Protein AF-D8J6V4-F1 (afdb_monomer_lite)

Foldseek 3Di:
DDFDADPPVPRGDTDNALVVSVVCQQPPAFWDADQLPRDTFRDDQRNLCCPPVVDDPVSCCVRVVDDPVNNVVSVVSNVVSVVRVVVVVVVVPPD

Structure (mmCIF, N/CA/C/O backbone):
data_AF-D8J6V4-F1
#
_entry.id   AF-D8J6V4-F1
#
loop_
_atom_site.group_PDB
_atom_site.id
_atom_site.type_symbol
_atom_site.label_atom_id
_atom_site.label_alt_id
_atom_site.label_comp_id
_atom_site.label_asym_id
_atom_site.label_entity_id
_atom_site.label_seq_id
_atom_site.pdbx_PDB_ins_code
_atom_site.Cartn_x
_atom_site.Cartn_y
_atom_site.Cartn_z
_atom_site.occupancy
_atom_site.B_iso_or_equiv
_atom_site.auth_seq_id
_atom_site.auth_comp_id
_atom_site.auth_asym_id
_atom_site.auth_atom_id
_atom_site.pdbx_PDB_model_num
ATOM 1 N N . MET A 1 1 ? 19.505 -10.746 -12.629 1.00 47.38 1 MET A N 1
ATOM 2 C CA . MET A 1 1 ? 19.061 -9.766 -11.619 1.00 47.38 1 MET A CA 1
ATOM 3 C C . MET A 1 1 ? 17.558 -9.906 -11.496 1.00 47.38 1 MET A C 1
ATOM 5 O O . MET A 1 1 ? 16.893 -9.880 -12.521 1.00 47.38 1 MET A O 1
ATOM 9 N N . THR A 1 2 ? 17.036 -10.168 -10.302 1.00 62.94 2 THR A N 1
ATOM 10 C CA . THR A 1 2 ? 15.587 -10.149 -10.052 1.00 62.94 2 THR A CA 1
ATOM 11 C C . THR A 1 2 ? 15.179 -8.698 -9.813 1.00 62.94 2 THR A C 1
ATOM 13 O O . THR A 1 2 ? 15.545 -8.145 -8.780 1.00 62.94 2 THR A O 1
ATOM 16 N N . GLY A 1 3 ? 14.519 -8.079 -10.793 1.00 86.38 3 GLY A N 1
ATOM 17 C CA . GLY A 1 3 ? 13.988 -6.717 -10.683 1.00 86.38 3 GLY A CA 1
ATOM 18 C C . GLY A 1 3 ? 12.654 -6.658 -9.932 1.00 86.38 3 GLY A C 1
ATOM 19 O O . GLY A 1 3 ? 12.101 -7.685 -9.533 1.00 86.38 3 GLY A O 1
ATOM 20 N N . TRP A 1 4 ? 12.140 -5.444 -9.756 1.00 94.69 4 TRP A N 1
ATOM 21 C CA . TRP A 1 4 ? 10.845 -5.145 -9.146 1.00 94.69 4 TRP A CA 1
ATOM 22 C C . TRP A 1 4 ? 9.762 -5.058 -10.217 1.00 94.69 4 TRP A C 1
ATOM 24 O O . TRP A 1 4 ? 9.780 -4.139 -11.026 1.00 94.69 4 TRP A O 1
ATOM 34 N N . GLU A 1 5 ? 8.817 -5.995 -10.231 1.00 95.50 5 GLU A N 1
ATOM 35 C CA . GLU A 1 5 ? 7.738 -6.038 -11.227 1.00 95.50 5 GLU A CA 1
ATOM 36 C C . GLU A 1 5 ? 6.448 -5.384 -10.711 1.00 95.50 5 GLU A C 1
ATOM 38 O O . GLU A 1 5 ? 6.006 -5.636 -9.584 1.00 95.50 5 GLU A O 1
ATOM 43 N N . CYS A 1 6 ? 5.814 -4.559 -11.546 1.00 96.25 6 CYS A N 1
ATOM 44 C CA . CYS A 1 6 ? 4.497 -4.001 -11.274 1.00 96.25 6 CYS A CA 1
ATOM 45 C C . CYS A 1 6 ? 3.400 -5.039 -11.526 1.00 96.25 6 CYS A C 1
ATOM 47 O O . CYS A 1 6 ? 3.112 -5.399 -12.664 1.00 96.25 6 CYS A O 1
ATOM 49 N N . ALA A 1 7 ? 2.745 -5.478 -10.451 1.00 92.81 7 ALA A N 1
ATOM 50 C CA . ALA A 1 7 ? 1.670 -6.468 -10.508 1.00 92.81 7 ALA A CA 1
ATOM 51 C C . ALA A 1 7 ? 0.251 -5.862 -10.559 1.00 92.81 7 ALA A C 1
ATOM 53 O O . ALA A 1 7 ? -0.722 -6.609 -10.466 1.00 92.81 7 ALA A O 1
ATOM 54 N N . ILE A 1 8 ? 0.113 -4.533 -10.674 1.00 94.50 8 ILE A N 1
ATOM 55 C CA . ILE A 1 8 ? -1.200 -3.875 -10.799 1.00 94.50 8 ILE A CA 1
ATOM 56 C C . ILE A 1 8 ? -1.799 -4.257 -12.151 1.00 94.50 8 ILE A C 1
ATOM 58 O O . ILE A 1 8 ? -1.157 -4.038 -13.175 1.00 94.50 8 ILE A O 1
ATOM 62 N N . ASP A 1 9 ? -2.982 -4.874 -12.145 1.00 92.06 9 ASP A N 1
ATOM 63 C CA . ASP A 1 9 ? -3.756 -5.252 -13.337 1.00 92.06 9 ASP A CA 1
ATOM 64 C C . ASP A 1 9 ? -2.953 -5.940 -14.459 1.00 92.06 9 ASP A C 1
ATOM 66 O O . ASP A 1 9 ? -3.241 -5.795 -15.646 1.00 92.06 9 ASP A O 1
ATOM 70 N N . GLY A 1 10 ? -1.930 -6.719 -14.091 1.00 92.31 10 GLY A N 1
ATOM 71 C CA . GLY A 1 10 ? -1.075 -7.418 -15.055 1.00 92.31 10 GLY A CA 1
ATOM 72 C C . GLY A 1 10 ? -0.120 -6.512 -15.843 1.00 92.31 10 GLY A C 1
ATOM 73 O O . GLY A 1 10 ? 0.319 -6.902 -16.921 1.00 92.31 10 GLY A O 1
ATOM 74 N N . CYS A 1 11 ? 0.212 -5.327 -15.321 1.00 96.12 11 CYS A N 1
ATOM 75 C CA . CYS A 1 11 ? 1.108 -4.351 -15.949 1.00 96.12 11 CYS A CA 1
ATOM 76 C C . CYS A 1 11 ? 2.466 -4.941 -16.371 1.00 96.12 11 CYS A C 1
ATOM 78 O O . CYS A 1 11 ? 2.917 -4.705 -17.490 1.00 96.12 11 CYS A O 1
ATOM 80 N N . GLY A 1 12 ? 3.127 -5.702 -15.496 1.00 94.56 12 GLY A N 1
ATOM 81 C CA . GLY A 1 12 ? 4.332 -6.476 -15.817 1.00 94.56 12 GLY A CA 1
ATOM 82 C C . GLY A 1 12 ? 5.608 -5.662 -16.065 1.00 94.56 12 GLY A C 1
ATOM 83 O O . GLY A 1 12 ? 6.645 -6.237 -16.389 1.00 94.56 12 GLY A O 1
ATOM 84 N N . VAL A 1 13 ? 5.576 -4.331 -15.925 1.00 95.44 13 VAL A N 1
ATOM 85 C CA . VAL A 1 13 ? 6.772 -3.489 -16.090 1.00 95.44 13 VAL A CA 1
ATOM 86 C C . VAL A 1 13 ? 7.742 -3.737 -14.936 1.00 95.44 13 VAL A C 1
ATOM 88 O O . VAL A 1 13 ? 7.347 -3.716 -13.769 1.00 95.44 13 VAL A O 1
ATOM 91 N N . THR A 1 14 ? 9.015 -3.961 -15.263 1.00 96.38 14 THR A N 1
ATOM 92 C CA . THR A 1 14 ? 10.079 -4.254 -14.297 1.00 96.38 14 THR A CA 1
ATOM 93 C C . THR A 1 14 ? 11.028 -3.076 -14.108 1.00 96.38 14 THR A C 1
ATOM 95 O O . THR A 1 14 ? 11.440 -2.460 -15.089 1.00 96.38 14 THR A O 1
ATOM 98 N N . PHE A 1 15 ? 11.450 -2.845 -12.869 1.00 95.19 15 PHE A N 1
ATOM 99 C CA . PHE A 1 15 ? 12.354 -1.770 -12.462 1.00 95.19 15 PHE A CA 1
ATOM 100 C C . PHE A 1 15 ? 13.563 -2.314 -11.700 1.00 95.19 15 PHE A C 1
ATOM 102 O O . PHE A 1 15 ? 13.531 -3.431 -11.171 1.00 95.19 15 PHE A O 1
ATOM 109 N N . GLU A 1 16 ? 14.633 -1.527 -11.626 1.00 93.00 16 GLU A N 1
ATOM 110 C CA . GLU A 1 16 ? 15.843 -1.918 -10.895 1.00 93.00 16 GLU A CA 1
ATOM 111 C C . GLU A 1 16 ? 15.709 -1.634 -9.395 1.00 93.00 16 GLU A C 1
ATOM 113 O O . GLU A 1 16 ? 16.299 -2.341 -8.575 1.00 93.00 16 GLU A O 1
ATOM 118 N N . SER A 1 17 ? 14.864 -0.667 -9.025 1.00 92.88 17 SER A N 1
ATOM 119 C CA . SER A 1 17 ? 14.630 -0.262 -7.637 1.00 92.88 17 SER A CA 1
ATOM 120 C C . SER A 1 17 ? 13.150 -0.264 -7.240 1.00 92.88 17 SER A C 1
ATOM 122 O O . SER A 1 17 ? 12.241 -0.185 -8.073 1.00 92.88 17 SER A O 1
ATOM 124 N N . ALA A 1 18 ? 12.901 -0.351 -5.931 1.00 94.69 18 ALA A N 1
ATOM 125 C CA . ALA A 1 18 ? 11.552 -0.256 -5.382 1.00 94.69 18 ALA A CA 1
ATOM 126 C C . ALA A 1 18 ? 10.996 1.172 -5.523 1.00 94.69 18 ALA A C 1
ATOM 128 O O . ALA A 1 18 ? 9.797 1.358 -5.716 1.00 94.69 18 ALA A O 1
ATOM 129 N N . GLU A 1 19 ? 11.862 2.181 -5.460 1.00 94.81 19 GLU A N 1
ATOM 130 C CA . GLU A 1 19 ? 11.550 3.594 -5.645 1.00 94.81 19 GLU A CA 1
ATOM 131 C C . GLU A 1 19 ? 10.980 3.863 -7.037 1.00 94.81 19 GLU A C 1
ATOM 133 O O . GLU A 1 19 ? 9.929 4.495 -7.153 1.00 94.81 19 GLU A O 1
ATOM 138 N N . GLU A 1 20 ? 11.632 3.344 -8.080 1.00 95.50 20 GLU A N 1
ATOM 139 C CA . GLU A 1 20 ? 11.164 3.444 -9.466 1.00 95.50 20 GLU A CA 1
ATOM 140 C C . GLU A 1 20 ? 9.816 2.748 -9.658 1.00 95.50 20 GLU A C 1
ATOM 142 O O . GLU A 1 20 ? 8.898 3.339 -10.230 1.00 95.50 20 GLU A O 1
ATOM 147 N N . LEU A 1 21 ? 9.657 1.538 -9.107 1.00 96.44 21 LEU A N 1
ATOM 148 C CA . LEU A 1 21 ? 8.375 0.835 -9.121 1.00 96.44 21 LEU A CA 1
ATOM 149 C C . LEU A 1 21 ? 7.271 1.687 -8.475 1.00 96.44 21 LEU A C 1
ATOM 151 O O . LEU A 1 21 ? 6.188 1.830 -9.037 1.00 96.44 21 LEU A O 1
ATOM 155 N N . ILE A 1 22 ? 7.525 2.275 -7.304 1.00 95.88 22 ILE A N 1
ATOM 156 C CA . ILE A 1 22 ? 6.535 3.100 -6.598 1.00 95.88 22 ILE A CA 1
ATOM 157 C C . ILE A 1 22 ? 6.225 4.384 -7.374 1.00 95.88 22 ILE A C 1
ATOM 159 O O . ILE A 1 22 ? 5.071 4.815 -7.394 1.00 95.88 22 ILE A O 1
ATOM 163 N N . ALA A 1 23 ? 7.224 5.016 -7.992 1.00 96.56 23 ALA A N 1
ATOM 164 C CA . ALA A 1 23 ? 7.016 6.195 -8.828 1.00 96.56 23 ALA A CA 1
ATOM 165 C C . ALA A 1 23 ? 6.110 5.867 -10.023 1.00 96.56 23 ALA A C 1
ATOM 167 O O . ALA A 1 23 ? 5.143 6.588 -10.265 1.00 96.56 23 ALA A O 1
ATOM 168 N N . HIS A 1 24 ? 6.353 4.734 -10.686 1.00 96.94 24 HIS A N 1
ATOM 169 C CA . HIS A 1 24 ? 5.494 4.218 -11.749 1.00 96.94 24 HIS A CA 1
ATOM 170 C C . HIS A 1 24 ? 4.057 3.972 -11.267 1.00 96.94 24 HIS A C 1
ATOM 172 O O . HIS A 1 24 ? 3.116 4.454 -11.890 1.00 96.94 24 HIS A O 1
ATOM 178 N N . GLN A 1 25 ? 3.866 3.301 -10.125 1.00 96.75 25 GLN A N 1
ATOM 179 C CA . GLN A 1 25 ? 2.528 3.043 -9.567 1.00 96.75 25 GLN A CA 1
ATOM 180 C C . GLN A 1 25 ? 1.727 4.327 -9.310 1.00 96.75 25 GLN A C 1
ATOM 182 O O . GLN A 1 25 ? 0.516 4.344 -9.490 1.00 96.75 25 GLN A O 1
ATOM 187 N N . LYS A 1 26 ? 2.398 5.413 -8.909 1.00 95.94 26 LYS A N 1
ATOM 188 C CA . LYS A 1 26 ? 1.756 6.708 -8.641 1.00 95.94 26 LYS A CA 1
ATOM 189 C C . LYS A 1 26 ? 1.407 7.510 -9.894 1.00 95.94 26 LYS A C 1
ATOM 191 O O . LYS A 1 26 ? 0.526 8.359 -9.810 1.00 95.94 26 LYS A O 1
ATOM 196 N N . GLY A 1 27 ? 2.145 7.318 -10.986 1.00 95.69 27 GLY A N 1
ATOM 197 C CA . GLY A 1 27 ? 2.001 8.113 -12.209 1.00 95.69 27 GLY A CA 1
ATOM 198 C C . GLY A 1 27 ? 1.171 7.436 -13.296 1.00 95.69 27 GLY A C 1
ATOM 199 O O . GLY A 1 27 ? 0.447 8.116 -14.015 1.00 95.69 27 GLY A O 1
ATOM 200 N N . GLU A 1 28 ? 1.259 6.110 -13.396 1.00 96.31 28 GLU A N 1
ATOM 201 C CA . GLU A 1 28 ? 0.788 5.364 -14.571 1.00 96.31 28 GLU A CA 1
ATOM 202 C C . GLU A 1 28 ? -0.475 4.534 -14.314 1.00 96.31 28 GLU A C 1
ATOM 204 O O . GLU A 1 28 ? -1.076 4.025 -15.257 1.00 96.31 28 GLU A O 1
ATOM 209 N N . HIS A 1 29 ? -0.896 4.399 -13.052 1.00 95.62 29 HIS A N 1
ATOM 210 C CA . HIS A 1 29 ? -2.095 3.650 -12.674 1.00 95.62 29 HIS A CA 1
ATOM 211 C C . HIS A 1 29 ? -3.138 4.567 -12.056 1.00 95.62 29 HIS A C 1
ATOM 213 O O . HIS A 1 29 ? -2.814 5.521 -11.343 1.00 95.62 29 HIS A O 1
ATOM 219 N N . ALA A 1 30 ? -4.407 4.263 -12.323 1.00 92.62 30 ALA A N 1
ATOM 220 C CA . ALA A 1 30 ? -5.502 4.956 -11.669 1.00 92.62 30 ALA A CA 1
ATOM 221 C C . ALA A 1 30 ? -5.439 4.704 -10.156 1.00 92.62 30 ALA A C 1
ATOM 223 O O . ALA A 1 30 ? -5.202 3.583 -9.705 1.00 92.62 30 ALA A O 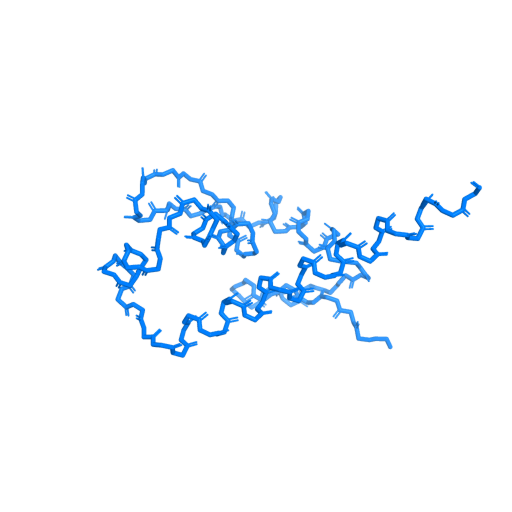1
ATOM 224 N N . GLY A 1 31 ? -5.652 5.756 -9.368 1.00 91.75 31 GLY A N 1
ATOM 225 C CA . GLY A 1 31 ? -5.874 5.590 -7.938 1.00 91.7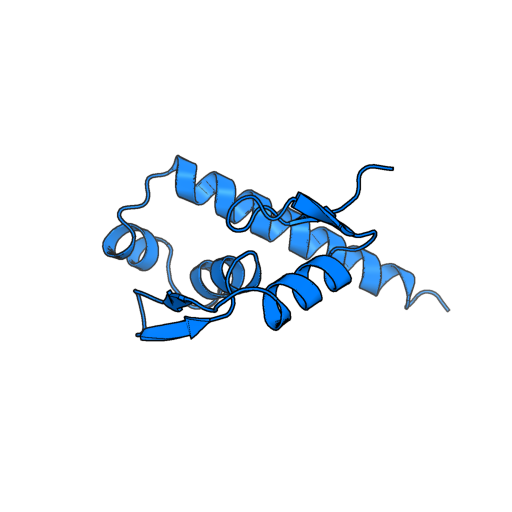5 31 GLY A CA 1
ATOM 226 C C . GLY A 1 31 ? -7.187 4.860 -7.666 1.00 91.75 31 GLY A C 1
ATOM 227 O O . GLY A 1 31 ? -8.074 4.793 -8.519 1.00 91.75 31 GLY A O 1
ATOM 228 N N . HIS A 1 32 ? -7.328 4.343 -6.453 1.00 91.25 32 HIS A N 1
ATOM 229 C CA . HIS A 1 32 ? -8.576 3.777 -5.970 1.00 91.25 32 HIS A CA 1
ATOM 230 C C . HIS A 1 32 ? -9.031 4.487 -4.694 1.00 91.25 32 HIS A C 1
ATOM 232 O O . HIS A 1 32 ? -8.234 5.013 -3.914 1.00 91.25 32 HIS A O 1
ATOM 238 N N . GLU A 1 33 ? -10.333 4.448 -4.432 1.00 96.75 33 GLU A N 1
ATOM 239 C CA . GLU A 1 33 ? -10.891 4.949 -3.182 1.00 96.75 33 GLU A CA 1
ATOM 240 C C . GLU A 1 33 ? -10.614 3.958 -2.041 1.00 96.75 33 GLU A C 1
ATOM 242 O O . GLU A 1 33 ? -10.877 2.751 -2.144 1.00 96.75 33 GLU A O 1
ATOM 247 N N . CYS A 1 34 ? -10.061 4.437 -0.929 1.00 97.75 34 CYS A N 1
ATOM 248 C CA . CYS A 1 34 ? -9.945 3.637 0.280 1.00 97.75 34 CYS A CA 1
ATOM 249 C C . CYS A 1 34 ? -11.334 3.427 0.888 1.00 97.75 34 CYS A C 1
ATOM 251 O O . CYS A 1 34 ? -11.919 4.348 1.447 1.00 97.75 34 CYS A O 1
ATOM 253 N N . ARG A 1 35 ? -11.840 2.191 0.893 1.00 96.62 35 ARG A N 1
ATOM 254 C CA . ARG A 1 35 ? -13.179 1.876 1.419 1.00 96.62 35 ARG A CA 1
ATOM 255 C C . ARG A 1 35 ? -13.330 2.113 2.934 1.00 96.62 35 ARG A C 1
ATOM 257 O O . ARG A 1 35 ? -14.440 2.023 3.449 1.00 96.62 35 ARG A O 1
ATOM 264 N N . VAL A 1 36 ? -12.234 2.361 3.667 1.00 96.88 36 VAL A N 1
ATOM 265 C CA . VAL A 1 36 ? -12.281 2.656 5.115 1.00 96.88 36 VAL A CA 1
ATOM 266 C C . VAL A 1 36 ? -12.572 4.132 5.387 1.00 96.88 36 VAL A C 1
ATOM 268 O O . VAL A 1 36 ? -13.317 4.431 6.317 1.00 96.88 36 VAL A O 1
ATOM 271 N N . CYS A 1 37 ? -11.982 5.050 4.615 1.00 97.62 37 CYS A N 1
ATOM 272 C CA . CYS A 1 37 ? -12.049 6.494 4.880 1.00 97.62 37 CYS A CA 1
ATOM 273 C C . CYS A 1 37 ? -12.474 7.361 3.683 1.00 97.62 37 CYS A C 1
ATOM 275 O O . CYS A 1 37 ? -12.656 8.561 3.859 1.00 97.62 37 CYS A O 1
ATOM 277 N N . GLY A 1 38 ? -12.639 6.784 2.493 1.00 96.75 38 GLY A N 1
ATOM 278 C CA . GLY A 1 38 ? -13.105 7.467 1.282 1.00 96.75 38 GLY A CA 1
ATOM 279 C C . GLY A 1 38 ? -12.053 8.309 0.555 1.00 96.75 38 GLY A C 1
ATOM 280 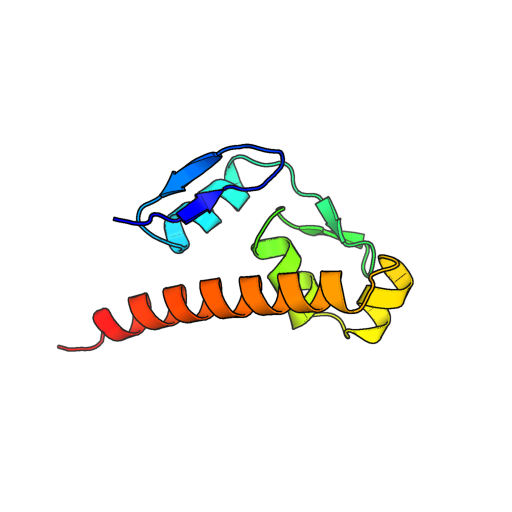O O . GLY A 1 38 ? -12.389 9.008 -0.393 1.00 96.75 38 GLY A O 1
ATOM 281 N N . VAL A 1 39 ? -10.786 8.292 0.987 1.00 97.19 39 VAL A N 1
ATOM 2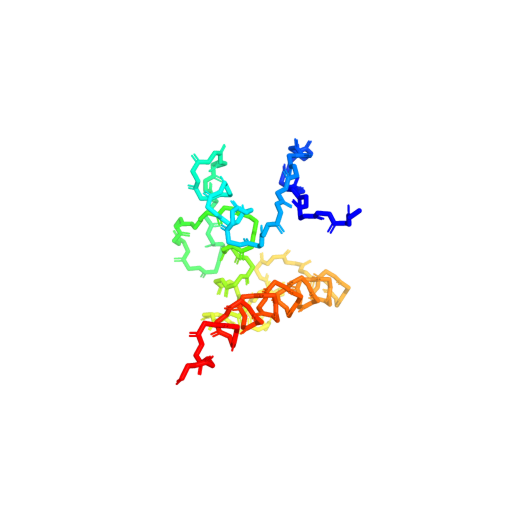82 C CA . VAL A 1 39 ? -9.723 9.051 0.307 1.00 97.19 39 VAL A CA 1
ATOM 283 C C . VAL A 1 39 ? -9.226 8.303 -0.930 1.00 97.19 39 VAL A C 1
ATOM 285 O O . VAL A 1 39 ? -9.039 7.085 -0.884 1.00 97.19 39 VAL A O 1
ATOM 288 N N . GLU A 1 40 ? -8.989 9.026 -2.024 1.00 97.56 40 GLU A N 1
ATOM 289 C CA . GLU A 1 40 ? -8.313 8.477 -3.200 1.00 97.56 40 GLU A CA 1
ATOM 290 C C . GLU A 1 40 ? -6.824 8.269 -2.905 1.00 97.56 40 GLU A C 1
ATOM 292 O O . GLU A 1 40 ? -6.115 9.183 -2.473 1.00 97.56 40 GLU A O 1
ATOM 297 N N . VAL A 1 41 ? -6.344 7.050 -3.138 1.00 96.12 41 VAL A N 1
ATOM 298 C CA . VAL A 1 41 ? -4.941 6.660 -2.981 1.00 96.12 41 VAL A CA 1
ATOM 299 C C . VAL A 1 41 ? -4.437 6.003 -4.261 1.00 96.12 41 VAL A C 1
ATOM 301 O O . VAL A 1 41 ? -5.196 5.288 -4.909 1.00 96.12 41 VAL A O 1
ATOM 304 N N . PRO A 1 42 ? -3.161 6.193 -4.638 1.00 96.44 42 PRO A N 1
ATOM 305 C CA . PRO A 1 42 ? -2.583 5.440 -5.744 1.00 96.44 42 PRO A CA 1
ATOM 306 C C . PRO A 1 42 ? -2.633 3.934 -5.474 1.00 96.44 42 PRO A C 1
ATOM 308 O O . PRO A 1 42 ? -2.434 3.504 -4.331 1.00 96.44 42 PRO A O 1
ATOM 311 N N . ASP A 1 43 ? -2.865 3.144 -6.519 1.00 95.06 43 ASP A N 1
ATOM 312 C CA . ASP A 1 43 ? -2.937 1.690 -6.403 1.00 95.06 43 ASP A CA 1
ATOM 313 C C . ASP A 1 43 ? -1.548 1.054 -6.179 1.00 95.06 43 ASP A C 1
ATOM 315 O O . ASP A 1 43 ? -0.504 1.708 -6.257 1.00 95.06 43 ASP A O 1
ATOM 319 N N . GLY A 1 44 ? -1.519 -0.231 -5.837 1.00 95.06 44 GLY A N 1
ATOM 320 C CA . GLY A 1 44 ? -0.313 -0.997 -5.552 1.00 95.06 44 GLY A CA 1
ATOM 321 C C . GLY A 1 44 ? 0.219 -0.785 -4.137 1.00 95.06 44 GLY A C 1
ATOM 322 O O . GLY A 1 44 ? -0.504 -0.868 -3.141 1.00 95.06 44 GLY A O 1
ATOM 323 N N . TYR A 1 45 ? 1.529 -0.568 -4.016 1.00 96.19 45 TYR A N 1
ATOM 324 C CA . TYR A 1 45 ? 2.177 -0.412 -2.714 1.00 96.19 45 TYR A CA 1
ATOM 325 C C . TYR A 1 45 ? 1.662 0.799 -1.910 1.00 96.19 45 TYR A C 1
ATOM 327 O O . TYR A 1 45 ? 1.438 0.631 -0.706 1.00 96.19 45 TYR A O 1
ATOM 335 N N . PRO A 1 46 ? 1.435 1.994 -2.500 1.00 96.12 46 PRO A N 1
ATOM 336 C CA . PRO A 1 46 ? 0.878 3.137 -1.776 1.00 96.12 46 PRO A CA 1
ATOM 337 C C . PRO A 1 46 ? -0.452 2.826 -1.076 1.00 96.12 46 PRO A C 1
ATOM 339 O O . PRO A 1 46 ? -0.596 3.160 0.103 1.00 96.12 46 PRO A O 1
ATOM 342 N N . ALA A 1 47 ? -1.366 2.125 -1.750 1.00 96.12 47 ALA A N 1
ATOM 343 C CA . ALA A 1 47 ? -2.628 1.655 -1.189 1.00 96.12 47 ALA A CA 1
ATOM 344 C C . ALA A 1 47 ? -2.441 0.698 -0.003 1.00 96.12 47 ALA A C 1
ATOM 346 O O . ALA A 1 47 ? -3.061 0.872 1.048 1.00 96.12 47 ALA A O 1
ATOM 347 N N . ILE A 1 48 ? -1.554 -0.295 -0.134 1.00 95.88 48 ILE A N 1
ATOM 348 C CA . ILE A 1 48 ? -1.246 -1.240 0.953 1.00 95.88 48 ILE A CA 1
ATOM 349 C C . ILE A 1 48 ? -0.647 -0.494 2.151 1.00 95.88 48 ILE A C 1
ATOM 351 O O . ILE A 1 48 ? -1.071 -0.697 3.288 1.00 95.88 48 ILE A O 1
ATOM 355 N N . ARG A 1 49 ? 0.313 0.403 1.911 1.00 96.56 49 ARG A N 1
ATOM 356 C CA . ARG A 1 49 ? 0.949 1.205 2.962 1.00 96.56 49 ARG A CA 1
ATOM 357 C C . ARG A 1 49 ? -0.066 2.090 3.686 1.00 96.56 49 ARG A C 1
ATOM 359 O O . ARG A 1 49 ? -0.011 2.167 4.908 1.00 96.56 49 ARG A O 1
ATOM 366 N N . HIS A 1 50 ? -0.990 2.721 2.960 1.00 97.38 50 HIS A N 1
ATOM 367 C CA . HIS A 1 50 ? -2.088 3.489 3.550 1.00 97.38 50 HIS A CA 1
ATOM 368 C C . HIS A 1 50 ? -2.979 2.593 4.421 1.00 97.38 50 HIS A C 1
ATOM 370 O O . HIS A 1 50 ? -3.157 2.856 5.608 1.00 97.38 50 HIS A O 1
ATOM 376 N N . ALA A 1 51 ? -3.471 1.481 3.867 1.00 96.19 51 ALA A N 1
ATOM 377 C CA . ALA A 1 51 ? -4.400 0.587 4.553 1.00 96.19 51 ALA A CA 1
ATOM 378 C C . ALA A 1 51 ? -3.852 0.023 5.875 1.00 96.19 51 ALA A C 1
ATOM 380 O O . ALA A 1 51 ? -4.595 -0.083 6.846 1.00 96.19 51 ALA A O 1
ATOM 381 N N . PHE A 1 52 ? -2.565 -0.330 5.918 1.00 95.62 52 PHE A N 1
ATOM 382 C CA . PHE A 1 52 ? -1.928 -0.938 7.093 1.00 95.62 52 PHE A CA 1
ATOM 383 C C . PHE A 1 52 ? -1.193 0.061 7.999 1.00 95.62 52 PHE A C 1
ATOM 385 O O . PHE A 1 52 ? -0.841 -0.295 9.121 1.00 95.62 52 PHE A O 1
ATOM 392 N N . GLY A 1 53 ? -0.941 1.283 7.525 1.00 95.50 53 GLY A N 1
ATOM 393 C CA . GLY A 1 53 ? -0.303 2.347 8.303 1.00 95.50 53 GLY A CA 1
ATOM 394 C C . GLY A 1 53 ? -1.294 3.309 8.958 1.00 95.50 53 GLY A C 1
ATOM 395 O O . GLY A 1 53 ? -1.003 3.843 10.024 1.00 95.50 53 GLY A O 1
ATOM 396 N N . GLU A 1 54 ? -2.457 3.525 8.340 1.00 97.25 54 GLU A N 1
ATOM 397 C CA . GLU A 1 54 ? -3.443 4.520 8.788 1.00 97.25 54 GLU A CA 1
ATOM 398 C C . GLU A 1 54 ? -4.710 3.890 9.377 1.00 97.25 54 GLU A C 1
ATOM 400 O O . GLU A 1 54 ? -5.425 4.548 10.133 1.00 97.25 54 GLU A O 1
ATOM 405 N N . HIS A 1 55 ? -4.968 2.607 9.099 1.00 97.31 55 HIS A N 1
ATOM 406 C CA . HIS A 1 55 ? -6.127 1.884 9.624 1.00 97.31 55 HIS A CA 1
ATOM 407 C C . HIS A 1 55 ? -5.717 0.635 10.392 1.00 97.31 55 HIS A C 1
ATOM 409 O O . HIS A 1 55 ? -4.657 0.043 10.196 1.00 97.31 55 HIS A O 1
ATOM 415 N N . THR A 1 56 ? -6.603 0.189 11.276 1.00 95.50 56 THR A N 1
ATOM 416 C CA . THR A 1 56 ? -6.410 -1.070 11.994 1.00 95.50 56 THR A CA 1
ATOM 417 C C . THR A 1 56 ? -6.748 -2.26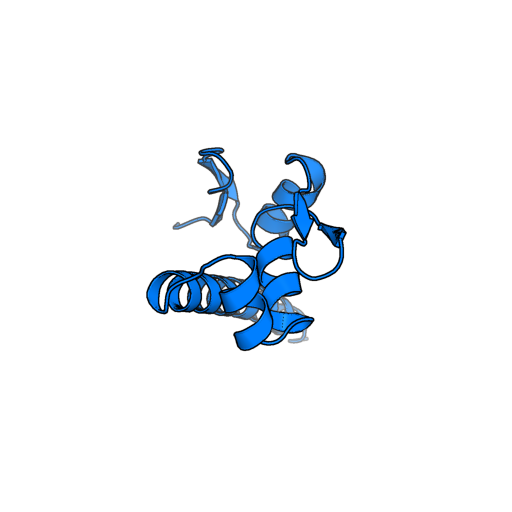5 11.106 1.00 95.50 56 THR A C 1
ATOM 419 O O . THR A 1 56 ? -7.685 -2.230 10.302 1.00 95.50 56 THR A O 1
ATOM 422 N N . ARG A 1 57 ? -6.078 -3.398 11.347 1.00 93.69 57 ARG A N 1
ATOM 423 C CA . ARG A 1 57 ? -6.403 -4.689 10.713 1.00 93.69 57 ARG A CA 1
ATOM 424 C C . ARG A 1 57 ? -7.889 -5.043 10.833 1.00 93.69 57 ARG A C 1
ATOM 426 O O . ARG A 1 57 ? -8.479 -5.557 9.891 1.00 93.69 57 ARG A O 1
ATOM 433 N N . ALA A 1 58 ? -8.505 -4.737 11.975 1.00 94.62 58 ALA A N 1
ATOM 434 C CA . ALA A 1 58 ? -9.921 -5.002 12.203 1.00 94.62 58 ALA A CA 1
ATOM 435 C C . ALA A 1 58 ? -10.840 -4.154 11.302 1.00 94.62 58 ALA A C 1
ATOM 437 O O . ALA A 1 58 ? -11.854 -4.660 10.831 1.00 94.62 58 ALA A O 1
ATOM 438 N N . GLN A 1 59 ? -10.502 -2.885 11.041 1.00 95.75 59 GLN A N 1
ATOM 439 C CA . GLN A 1 59 ? -11.232 -2.058 10.070 1.00 95.75 59 GLN A CA 1
ATOM 440 C C . GLN A 1 59 ? -11.047 -2.595 8.652 1.00 95.75 59 GLN A C 1
ATOM 442 O O . GLN A 1 59 ? -12.035 -2.758 7.940 1.00 95.75 59 GLN A O 1
ATOM 447 N N . TYR A 1 60 ? -9.810 -2.936 8.281 1.00 94.81 60 TYR A N 1
ATOM 448 C CA . TYR A 1 60 ? -9.499 -3.487 6.966 1.00 94.81 60 TYR A CA 1
ATOM 449 C C . TYR A 1 60 ? -10.298 -4.763 6.673 1.00 94.81 60 TYR A C 1
ATOM 451 O O . TYR A 1 60 ? -10.981 -4.829 5.658 1.00 94.81 60 TYR A O 1
ATOM 459 N N . VAL A 1 61 ? -10.298 -5.738 7.592 1.00 95.62 61 VAL A N 1
ATOM 460 C CA . VAL A 1 61 ? -11.063 -6.993 7.453 1.00 95.62 61 VAL A CA 1
ATOM 461 C C . VAL A 1 61 ? -12.548 -6.727 7.253 1.00 95.62 61 VAL A C 1
ATOM 463 O O . VAL A 1 61 ? -13.139 -7.278 6.333 1.00 95.62 61 VAL A O 1
ATOM 466 N N . ARG A 1 62 ? -13.153 -5.866 8.079 1.00 95.19 62 ARG A N 1
ATOM 467 C CA . ARG A 1 62 ? -14.598 -5.596 8.003 1.00 95.19 62 ARG A CA 1
ATOM 468 C C . ARG A 1 62 ? -15.015 -4.953 6.686 1.00 95.19 62 ARG A C 1
ATOM 470 O O . ARG A 1 62 ? -16.087 -5.247 6.181 1.00 95.19 62 ARG A O 1
ATOM 477 N N . VAL A 1 63 ? -14.195 -4.043 6.174 1.00 96.62 63 VAL A N 1
ATOM 478 C CA . VAL A 1 63 ? -14.517 -3.254 4.983 1.00 96.62 63 VAL A CA 1
ATOM 479 C C . VAL A 1 63 ? -14.175 -4.005 3.698 1.00 96.62 63 VAL A C 1
ATOM 481 O O . VAL A 1 63 ? -14.914 -3.927 2.717 1.00 96.62 63 VAL A O 1
ATOM 484 N N . TYR A 1 64 ? -13.043 -4.709 3.687 1.00 93.81 64 TYR A N 1
ATOM 485 C CA . TYR A 1 64 ? -12.549 -5.402 2.501 1.00 93.81 64 TYR A CA 1
ATOM 486 C C . TYR A 1 64 ? -12.957 -6.872 2.425 1.00 93.81 64 TYR A C 1
ATOM 488 O O . TYR A 1 64 ? -12.655 -7.498 1.414 1.00 93.81 64 TYR A O 1
ATOM 496 N N . ASP A 1 65 ? -13.634 -7.391 3.452 1.00 95.19 65 ASP A N 1
ATOM 497 C CA . ASP A 1 65 ? -13.947 -8.816 3.617 1.00 95.19 65 ASP A CA 1
ATOM 498 C C . ASP A 1 65 ? -12.695 -9.699 3.452 1.00 95.19 65 ASP A C 1
ATOM 500 O O . ASP A 1 65 ? -12.676 -10.720 2.770 1.00 95.19 65 ASP A O 1
ATOM 504 N N . ALA A 1 66 ? -11.579 -9.228 4.019 1.00 93.75 66 ALA A N 1
ATOM 505 C CA . ALA A 1 66 ? -10.274 -9.845 3.830 1.00 93.75 66 ALA A CA 1
ATOM 506 C C . ALA A 1 66 ? -10.056 -11.006 4.807 1.00 93.75 66 ALA A C 1
ATOM 508 O O . ALA A 1 66 ? -10.187 -10.844 6.023 1.00 93.75 66 ALA A O 1
ATOM 509 N N . ASP A 1 67 ? -9.627 -12.152 4.283 1.00 95.12 67 ASP A N 1
ATOM 510 C CA . ASP A 1 67 ? -9.211 -13.283 5.103 1.00 95.12 67 ASP A CA 1
ATOM 511 C C . ASP A 1 67 ? -7.777 -13.122 5.649 1.00 95.12 67 ASP A C 1
ATOM 513 O O . ASP A 1 67 ? -7.041 -12.167 5.367 1.00 95.12 67 ASP A O 1
ATOM 517 N N . ALA A 1 68 ? -7.357 -14.078 6.479 1.00 93.94 68 ALA A N 1
ATOM 518 C CA . ALA A 1 68 ? -6.029 -14.046 7.077 1.00 93.94 68 ALA A CA 1
ATOM 519 C C . ALA A 1 68 ? -4.896 -14.174 6.042 1.00 93.94 68 ALA A C 1
ATOM 521 O O . ALA A 1 68 ? -3.799 -13.680 6.302 1.00 93.94 68 ALA A O 1
ATOM 522 N N . GLU A 1 69 ? -5.137 -14.823 4.902 1.00 95.88 69 GLU A N 1
ATOM 523 C CA . GLU A 1 69 ? -4.135 -15.020 3.854 1.00 95.88 69 GLU A CA 1
ATOM 524 C C . GLU A 1 69 ? -3.920 -13.739 3.051 1.00 95.88 69 GLU A C 1
ATOM 526 O O . GLU A 1 69 ? -2.788 -13.272 2.917 1.00 95.88 69 GLU A O 1
ATOM 531 N N . ALA A 1 70 ? -5.005 -13.092 2.634 1.00 93.75 70 ALA A N 1
ATOM 532 C CA . ALA A 1 70 ? -5.014 -11.793 1.980 1.00 93.75 70 ALA A CA 1
ATOM 533 C C . ALA A 1 70 ? -4.248 -10.740 2.791 1.00 93.75 70 ALA A C 1
ATOM 535 O O . ALA A 1 70 ? -3.546 -9.899 2.218 1.00 93.75 70 ALA A O 1
ATOM 536 N N . ILE A 1 71 ? -4.358 -10.797 4.120 1.00 95.25 71 ILE A N 1
ATOM 537 C CA . ILE A 1 71 ? -3.610 -9.920 5.018 1.00 95.25 71 ILE A CA 1
ATOM 538 C C . ILE A 1 71 ? -2.126 -10.291 5.053 1.00 95.25 71 ILE A C 1
ATOM 540 O O . ILE A 1 71 ? -1.286 -9.412 4.876 1.00 95.25 71 ILE A O 1
ATOM 544 N N . ARG A 1 72 ? -1.788 -11.575 5.234 1.00 95.56 72 ARG A N 1
ATOM 545 C CA . ARG A 1 72 ? -0.388 -12.034 5.273 1.00 95.56 72 ARG A CA 1
ATOM 546 C C . ARG A 1 72 ? 0.374 -11.662 4.006 1.00 95.56 72 ARG A C 1
ATOM 548 O O . ARG A 1 72 ? 1.512 -11.204 4.098 1.00 95.56 72 ARG A O 1
ATOM 555 N N . VAL A 1 73 ? -0.249 -11.823 2.839 1.00 94.94 73 VAL A N 1
ATOM 556 C CA . VAL A 1 73 ? 0.340 -11.442 1.548 1.00 94.94 73 VAL A CA 1
ATOM 557 C C . VAL A 1 73 ? 0.658 -9.946 1.524 1.00 94.94 73 VAL A C 1
ATOM 559 O O . VAL A 1 73 ? 1.779 -9.563 1.193 1.00 94.94 73 VAL A O 1
ATOM 562 N N . ARG A 1 74 ? -0.281 -9.091 1.941 1.00 95.50 74 ARG A N 1
ATOM 563 C CA . ARG A 1 74 ? -0.094 -7.630 1.950 1.00 95.50 74 ARG A CA 1
ATOM 564 C C . ARG A 1 74 ? 0.943 -7.173 2.972 1.00 95.50 74 ARG A C 1
ATOM 566 O O . ARG A 1 74 ? 1.786 -6.347 2.640 1.00 95.50 74 ARG A O 1
ATOM 573 N N . GLU A 1 75 ? 0.958 -7.757 4.167 1.00 95.56 75 GLU A N 1
ATOM 574 C CA . GLU A 1 75 ? 1.994 -7.508 5.179 1.00 95.56 75 GLU A CA 1
ATOM 575 C C . GLU A 1 75 ? 3.385 -7.958 4.690 1.00 95.56 75 GLU A C 1
ATOM 577 O O . GLU A 1 75 ? 4.398 -7.320 4.986 1.00 95.56 75 GLU A O 1
ATOM 582 N N . ALA A 1 76 ? 3.469 -9.049 3.921 1.00 95.88 76 ALA A N 1
ATOM 583 C CA . ALA A 1 76 ? 4.719 -9.496 3.312 1.00 95.88 76 ALA A CA 1
ATOM 584 C C . ALA A 1 76 ? 5.201 -8.542 2.209 1.00 95.88 76 ALA A C 1
ATOM 586 O O . ALA A 1 76 ? 6.390 -8.227 2.170 1.00 95.88 76 ALA A O 1
ATOM 587 N N . VAL A 1 77 ? 4.299 -8.058 1.348 1.00 95.06 77 VAL A N 1
ATOM 588 C CA . VAL A 1 77 ? 4.608 -7.034 0.334 1.00 95.06 77 VAL A CA 1
ATOM 589 C C . VAL A 1 77 ? 5.088 -5.748 1.005 1.00 95.06 77 VAL A C 1
ATOM 591 O O . VAL A 1 77 ? 6.155 -5.249 0.655 1.00 95.06 77 VAL A O 1
ATOM 594 N N . LEU A 1 78 ? 4.357 -5.264 2.015 1.00 95.44 78 LEU A N 1
ATOM 595 C CA . LEU A 1 78 ? 4.697 -4.057 2.766 1.00 95.44 78 LEU A CA 1
ATOM 596 C C . LEU A 1 78 ? 6.119 -4.136 3.334 1.00 95.44 78 LEU A C 1
ATOM 598 O O . LEU A 1 78 ? 6.933 -3.259 3.061 1.00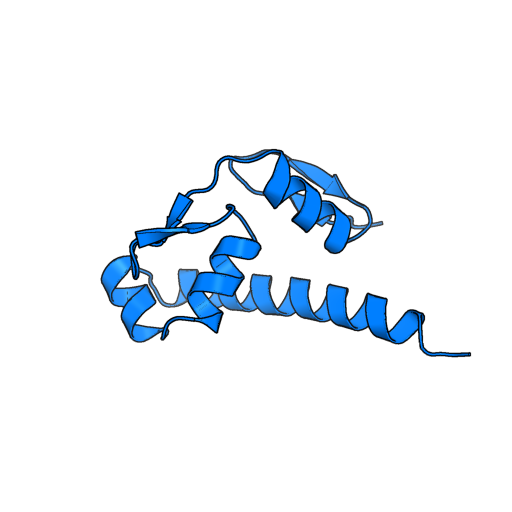 95.44 78 LEU A O 1
ATOM 602 N N . ARG A 1 79 ? 6.446 -5.225 4.044 1.00 95.19 79 ARG A N 1
ATOM 603 C CA . ARG A 1 79 ? 7.784 -5.429 4.623 1.00 95.19 79 ARG A CA 1
ATOM 604 C C . ARG A 1 79 ? 8.886 -5.541 3.574 1.00 95.19 79 ARG A C 1
ATOM 606 O O . ARG A 1 79 ? 9.966 -5.002 3.783 1.00 95.19 79 ARG A O 1
ATOM 613 N N . ARG A 1 80 ? 8.640 -6.246 2.465 1.00 95.00 80 ARG A N 1
ATOM 614 C CA . ARG A 1 80 ? 9.632 -6.410 1.389 1.00 95.00 80 ARG A CA 1
ATOM 615 C C . ARG A 1 80 ? 9.997 -5.076 0.758 1.00 95.00 80 ARG A C 1
ATOM 617 O O . ARG A 1 80 ? 11.177 -4.791 0.605 1.00 95.00 80 ARG A O 1
ATOM 624 N N . VAL A 1 81 ? 8.990 -4.273 0.425 1.00 94.50 81 VAL A N 1
ATOM 625 C CA . VAL A 1 81 ? 9.206 -2.955 -0.174 1.00 94.50 81 VAL A CA 1
ATOM 626 C C . VAL A 1 81 ? 9.873 -2.019 0.834 1.00 94.50 81 VAL A C 1
ATOM 628 O O . VAL A 1 81 ? 10.878 -1.411 0.499 1.00 94.50 81 VAL A O 1
ATOM 631 N N . GLN A 1 82 ? 9.401 -1.960 2.085 1.00 93.50 82 GLN A N 1
ATOM 632 C CA . GLN A 1 82 ? 10.027 -1.132 3.129 1.00 93.50 82 GLN A CA 1
ATOM 633 C C . GLN A 1 82 ? 11.497 -1.490 3.352 1.00 93.50 82 GLN A C 1
ATOM 635 O O . GLN A 1 82 ? 12.342 -0.607 3.334 1.00 93.50 82 GLN A O 1
ATOM 640 N N . SER A 1 83 ? 11.824 -2.780 3.456 1.00 93.81 83 SER A N 1
ATOM 641 C CA . SER A 1 83 ? 13.212 -3.224 3.613 1.00 93.81 83 SER A CA 1
ATOM 642 C C . SER A 1 83 ? 14.106 -2.829 2.435 1.00 93.81 83 SER A C 1
ATOM 644 O O . SER A 1 83 ? 15.303 -2.636 2.631 1.00 93.81 83 SER A O 1
ATOM 646 N N . ALA A 1 84 ? 13.559 -2.746 1.221 1.00 91.88 84 ALA A N 1
ATOM 647 C CA . ALA A 1 84 ? 14.305 -2.310 0.047 1.00 91.88 84 ALA A CA 1
ATOM 648 C C . ALA A 1 84 ? 14.576 -0.800 0.075 1.00 91.88 84 ALA A C 1
ATOM 650 O O . ALA A 1 84 ? 15.700 -0.385 -0.198 1.00 91.88 84 ALA A O 1
ATOM 651 N N . LEU A 1 85 ? 13.575 -0.011 0.478 1.00 90.25 85 LEU A N 1
ATOM 652 C CA . LEU A 1 85 ? 13.692 1.439 0.661 1.00 90.25 85 LEU A CA 1
ATOM 653 C C . LEU A 1 85 ? 14.641 1.798 1.818 1.00 90.25 85 LEU A C 1
ATOM 655 O O . LEU A 1 85 ? 15.421 2.736 1.729 1.00 90.25 85 LEU A O 1
ATOM 659 N N . ASP A 1 86 ? 14.621 1.044 2.914 1.00 87.81 86 ASP A N 1
ATOM 660 C CA . ASP A 1 86 ? 15.549 1.275 4.025 1.00 87.81 86 ASP A CA 1
ATOM 661 C C . ASP A 1 86 ? 16.991 0.916 3.621 1.00 87.81 86 ASP A C 1
ATOM 663 O O . ASP A 1 86 ? 17.950 1.601 3.988 1.00 87.81 86 ASP A O 1
ATOM 667 N N . GLY A 1 87 ? 17.151 -0.145 2.821 1.00 76.69 87 GLY A N 1
ATOM 668 C CA . GLY A 1 87 ? 18.441 -0.568 2.277 1.00 76.69 87 GLY A CA 1
ATOM 669 C C . GLY A 1 87 ? 19.064 0.458 1.326 1.00 76.69 87 GLY A C 1
ATOM 670 O O . GLY A 1 87 ? 20.281 0.649 1.360 1.00 76.69 87 GLY A O 1
ATOM 671 N N . SER A 1 88 ? 18.253 1.159 0.528 1.00 60.97 88 SER A N 1
ATOM 672 C CA . SER A 1 88 ? 18.733 2.239 -0.342 1.00 60.97 88 SER A CA 1
ATOM 673 C C . SER A 1 88 ? 19.189 3.463 0.463 1.00 60.97 88 SER A C 1
ATOM 675 O O . SER A 1 88 ? 20.206 4.068 0.130 1.00 60.97 88 SER A O 1
ATOM 677 N N . ILE A 1 89 ? 18.531 3.774 1.588 1.00 57.72 89 ILE A N 1
ATOM 678 C CA . ILE A 1 89 ? 18.908 4.885 2.482 1.00 57.72 89 ILE A CA 1
ATOM 679 C C . ILE A 1 89 ? 20.210 4.589 3.245 1.00 57.72 89 ILE A C 1
ATOM 681 O O . ILE A 1 89 ? 21.037 5.485 3.440 1.00 57.72 89 ILE A O 1
ATOM 685 N N . SER A 1 90 ? 20.438 3.341 3.668 1.00 54.09 90 SER A N 1
ATOM 686 C CA . SER A 1 90 ? 21.665 2.973 4.394 1.00 54.09 90 SER A CA 1
ATOM 687 C C . SER A 1 90 ? 22.921 3.023 3.517 1.00 54.09 90 SER A C 1
ATOM 689 O O . SER A 1 90 ? 24.008 3.254 4.046 1.00 54.09 90 SER A O 1
ATOM 691 N N . ALA A 1 91 ? 22.794 2.835 2.200 1.00 54.56 91 ALA A N 1
ATOM 692 C CA . ALA A 1 91 ? 23.918 2.915 1.265 1.00 54.56 91 ALA A CA 1
ATOM 693 C C . ALA A 1 91 ? 24.416 4.356 1.032 1.00 54.56 91 ALA A C 1
ATOM 695 O O . ALA A 1 91 ? 25.556 4.542 0.621 1.00 54.56 91 ALA A O 1
ATOM 696 N N . VAL A 1 92 ? 23.591 5.370 1.319 1.00 54.97 92 VAL A N 1
ATOM 697 C CA . VAL A 1 92 ? 23.906 6.789 1.062 1.00 54.97 92 VAL A CA 1
ATOM 698 C C . VAL A 1 92 ? 24.593 7.472 2.254 1.00 54.97 92 VAL A C 1
ATOM 700 O O . VAL A 1 92 ? 25.273 8.472 2.074 1.00 54.97 92 VAL A O 1
ATOM 703 N N . ASN A 1 93 ? 24.477 6.928 3.471 1.00 48.38 93 ASN A N 1
ATOM 704 C CA . ASN A 1 93 ? 24.998 7.559 4.697 1.00 48.38 93 ASN A CA 1
ATOM 705 C C . ASN A 1 93 ? 26.348 6.991 5.181 1.00 48.38 93 ASN A C 1
ATOM 707 O O . ASN A 1 93 ? 26.676 7.102 6.360 1.00 48.38 93 ASN A O 1
ATOM 711 N N . SER A 1 94 ? 27.114 6.353 4.293 1.00 48.00 94 SER A N 1
ATOM 712 C CA . SER A 1 94 ? 28.470 5.865 4.581 1.00 48.00 94 SER A CA 1
ATOM 713 C C . SER A 1 94 ? 29.510 6.726 3.855 1.00 48.00 94 SER A C 1
ATOM 715 O O . SER A 1 94 ? 30.148 6.251 2.920 1.00 48.00 94 SER A O 1
ATOM 717 N N . GLU A 1 95 ? 29.659 7.984 4.272 1.00 43.72 95 GLU A N 1
ATOM 718 C CA . GLU A 1 95 ? 30.815 8.842 3.950 1.00 43.72 95 GLU A CA 1
ATOM 719 C C . GLU A 1 95 ? 31.410 9.435 5.232 1.00 43.72 95 GLU A C 1
ATOM 721 O O . GLU A 1 95 ? 30.626 9.892 6.097 1.00 43.72 95 GLU A O 1
#

Secondary structure (DSSP, 8-state):
---EE--GGG---EESSHHHHHHHHHHHS--EE-TTT--EE-TTHHHHHHHHHHS-HHHHHHHHT--HHHHHHHHHHHHHHHHHHHHHHHHHS--

pLDDT: mean 90.45, std 13.16, range [43.72, 97.75]

Organism: Halalkalicoccus jeotgali (strain DSM 18796 / CECT 7217 / JCM 14584 / KCTC 4019 / B3) (NCBI:txid795797)

InterPro domains:
  IPR013087 Zinc finger C2H2-type [PS00028] (6-29)
  IPR013087 Zinc finger C2H2-type [PS50157] (4-34)
  IPR013087 Zinc finger C2H2-type [SM00355] (4-29)
  IPR013087 Zinc finger C2H2-type [SM00355] (32-55)
  IPR055987 Protein of unknown function DUF7565 [PF24446] (4-86)

Radius of gyration: 14.4 Å; chains: 1; bounding box: 45×24×28 Å

Sequence (95 aa):
MTGWECAIDGCGVTFESAEELIAHQKGEHAGHECRVCGVEVPDGYPAIRHAFGEHTRAQYVRVYDADAEAIRVREAVLRRVQSALDGSISAVNSE